Protein AF-A0A2P6W3Z9-F1 (afdb_monomer_lite)

Secondary structure (DSSP, 8-state):
-----STT-S--TTSS-PPPP--------TT---------TT-HHHHHHHHHHHHTTSSS--------

Structure (mmCIF, N/CA/C/O backbone):
data_AF-A0A2P6W3Z9-F1
#
_entry.id   AF-A0A2P6W3Z9-F1
#
loop_
_atom_site.group_PDB
_atom_site.id
_atom_site.type_symbol
_atom_site.label_atom_id
_atom_site.label_alt_id
_atom_site.label_comp_id
_atom_site.label_asym_id
_atom_site.label_entity_id
_atom_site.label_seq_id
_atom_site.pdbx_PDB_ins_code
_atom_site.Cartn_x
_atom_site.Cartn_y
_atom_site.Cartn_z
_atom_site.occupancy
_atom_site.B_iso_or_equiv
_atom_site.auth_seq_id
_atom_site.auth_comp_id
_atom_site.auth_asym_id
_atom_site.auth_atom_id
_atom_site.pdbx_PDB_model_num
ATOM 1 N N . MET A 1 1 ? 22.112 -13.832 -13.229 1.00 48.94 1 MET A N 1
ATOM 2 C CA . MET A 1 1 ? 22.658 -12.922 -14.257 1.00 48.94 1 MET A CA 1
ATOM 3 C C . MET A 1 1 ? 24.138 -13.254 -14.376 1.00 48.94 1 MET A C 1
ATOM 5 O O . MET A 1 1 ? 24.857 -13.050 -13.409 1.00 48.94 1 MET A O 1
ATOM 9 N N . ALA A 1 2 ? 24.550 -13.925 -15.452 1.00 54.12 2 ALA A N 1
ATOM 10 C CA . ALA A 1 2 ? 25.935 -14.361 -15.637 1.00 54.12 2 ALA A CA 1
ATOM 11 C C . ALA A 1 2 ? 26.744 -13.198 -16.228 1.00 54.12 2 ALA A C 1
ATOM 13 O O . ALA A 1 2 ? 26.403 -12.704 -17.297 1.00 54.12 2 ALA A O 1
ATOM 14 N N . GLY A 1 3 ? 27.766 -12.731 -15.509 1.00 56.84 3 GLY A N 1
ATOM 15 C CA . GLY A 1 3 ? 28.495 -11.488 -15.786 1.00 56.84 3 GLY A CA 1
ATOM 16 C C . GLY A 1 3 ? 29.536 -11.572 -16.901 1.00 56.84 3 GLY A C 1
ATOM 17 O O . GLY A 1 3 ? 30.651 -11.101 -16.708 1.00 56.84 3 GLY A O 1
ATOM 18 N N . VAL A 1 4 ? 29.213 -12.182 -18.045 1.00 61.31 4 VAL A N 1
ATOM 19 C CA . VAL A 1 4 ? 30.164 -12.293 -19.160 1.00 61.31 4 VAL A CA 1
ATOM 20 C C . VAL A 1 4 ? 29.526 -11.834 -20.470 1.00 61.31 4 VAL A C 1
ATOM 22 O O . VAL A 1 4 ? 28.644 -12.483 -21.028 1.00 61.31 4 VAL A O 1
ATOM 25 N N . ALA A 1 5 ? 29.988 -10.686 -20.968 1.00 58.91 5 ALA A N 1
ATOM 26 C CA . ALA A 1 5 ? 29.646 -10.140 -22.279 1.00 58.91 5 ALA A CA 1
ATOM 27 C C . ALA A 1 5 ? 30.636 -10.664 -23.336 1.00 58.91 5 ALA A C 1
ATOM 29 O O . ALA A 1 5 ? 31.481 -9.928 -23.837 1.00 58.91 5 ALA A O 1
ATOM 30 N N . GLN A 1 6 ? 30.581 -11.966 -23.619 1.00 64.31 6 GLN A N 1
ATOM 31 C CA . GLN A 1 6 ? 31.324 -12.590 -24.722 1.00 64.31 6 GLN A CA 1
ATOM 32 C C . GLN A 1 6 ? 30.448 -12.676 -25.990 1.00 64.31 6 GLN A C 1
ATOM 34 O O . GLN A 1 6 ? 29.402 -12.028 -26.085 1.00 64.31 6 GLN A O 1
ATOM 39 N N . ALA A 1 7 ? 30.882 -13.450 -26.990 1.00 69.19 7 ALA A N 1
ATOM 40 C CA . ALA A 1 7 ? 30.222 -13.620 -28.289 1.00 69.19 7 ALA A CA 1
ATOM 41 C C . ALA A 1 7 ? 28.733 -14.025 -28.207 1.00 69.19 7 ALA A C 1
ATOM 43 O O . ALA A 1 7 ? 27.982 -13.776 -29.151 1.00 69.19 7 ALA A O 1
ATOM 44 N N . ASP A 1 8 ? 28.298 -14.564 -27.065 1.00 72.50 8 ASP A N 1
ATOM 45 C CA . ASP A 1 8 ? 26.922 -14.990 -26.786 1.00 72.50 8 ASP A CA 1
ATOM 46 C C . ASP A 1 8 ? 25.931 -13.838 -26.570 1.00 72.50 8 ASP A C 1
ATOM 48 O O . ASP A 1 8 ? 24.735 -14.078 -26.413 1.00 72.50 8 ASP A O 1
ATOM 52 N N . ARG A 1 9 ? 26.395 -12.577 -26.594 1.00 62.72 9 ARG A N 1
ATOM 53 C CA . ARG A 1 9 ? 25.526 -11.385 -26.614 1.00 62.72 9 ARG A CA 1
ATOM 54 C C . ARG A 1 9 ? 24.493 -11.346 -25.475 1.00 62.72 9 ARG A C 1
ATOM 56 O O . ARG A 1 9 ? 23.402 -10.806 -25.630 1.00 62.72 9 ARG A O 1
ATOM 63 N N . TYR A 1 10 ? 24.846 -11.856 -24.296 1.00 65.38 10 TYR A N 1
ATOM 64 C CA . TYR A 1 10 ? 24.002 -11.728 -23.100 1.00 65.38 10 TYR A CA 1
ATOM 65 C C . TYR A 1 10 ? 23.738 -10.265 -22.711 1.00 65.38 10 TYR A C 1
ATOM 67 O O . TYR A 1 10 ? 22.706 -9.956 -22.118 1.00 65.38 10 TYR A O 1
ATOM 75 N N . TYR A 1 11 ? 24.645 -9.366 -23.099 1.00 62.75 11 TYR A N 1
ATOM 76 C CA . TYR A 1 11 ? 24.524 -7.923 -22.958 1.00 62.75 11 TYR A CA 1
ATOM 77 C C . TYR A 1 11 ? 24.655 -7.294 -24.352 1.00 62.75 11 TYR A C 1
ATOM 79 O O . TYR A 1 11 ? 25.751 -7.238 -24.903 1.00 62.75 11 TYR A O 1
ATOM 87 N N . GLU A 1 12 ? 23.547 -6.853 -24.955 1.00 71.75 12 GLU A N 1
ATOM 88 C CA . GLU A 1 12 ? 23.550 -6.249 -26.304 1.00 71.75 12 GLU A CA 1
ATOM 89 C C . GLU A 1 12 ? 23.532 -4.706 -26.290 1.00 71.75 12 GLU A C 1
ATOM 91 O O . GLU A 1 12 ? 23.297 -4.069 -27.321 1.00 71.75 12 GLU A O 1
ATOM 96 N N . GLY A 1 13 ? 23.763 -4.085 -25.127 1.00 79.62 13 GLY A N 1
ATOM 97 C CA . GLY A 1 13 ? 23.615 -2.639 -24.951 1.00 79.62 13 GLY A CA 1
ATOM 98 C C . GLY A 1 13 ? 22.189 -2.188 -25.280 1.00 79.62 13 GLY A C 1
ATOM 99 O O . GLY A 1 13 ? 21.232 -2.699 -24.708 1.00 79.62 13 GLY A O 1
ATOM 100 N N . MET A 1 14 ? 22.051 -1.257 -26.229 1.00 83.06 14 MET A N 1
ATOM 101 C CA . MET A 1 14 ? 20.756 -0.721 -26.682 1.00 83.06 14 MET A CA 1
ATOM 102 C C . MET A 1 14 ? 20.105 -1.530 -27.816 1.00 83.06 14 MET A C 1
ATOM 104 O O . MET A 1 14 ? 19.063 -1.136 -28.342 1.00 83.06 14 MET A O 1
ATOM 108 N N . ARG A 1 15 ? 20.702 -2.647 -28.244 1.00 81.69 15 ARG A N 1
ATOM 109 C CA . ARG A 1 15 ? 20.116 -3.496 -29.286 1.00 81.69 15 ARG A CA 1
ATOM 110 C C . ARG A 1 15 ? 18.953 -4.307 -28.701 1.00 81.69 15 ARG A C 1
ATOM 112 O O . ARG A 1 15 ? 19.102 -4.934 -27.662 1.00 81.69 15 ARG A O 1
ATOM 119 N N . LYS A 1 16 ? 17.803 -4.306 -29.393 1.00 83.88 16 LYS A N 1
ATOM 120 C CA . LYS A 1 16 ? 16.528 -4.917 -28.946 1.00 83.88 16 LYS A CA 1
ATOM 121 C C . LYS A 1 16 ? 16.075 -4.417 -27.556 1.00 83.88 16 LYS A C 1
ATOM 123 O O . LYS A 1 16 ? 15.904 -5.222 -26.645 1.00 83.88 16 LYS A O 1
ATOM 128 N N . PRO A 1 17 ? 15.824 -3.104 -27.397 1.00 85.12 17 PRO A N 1
ATOM 129 C CA . PRO A 1 17 ? 15.496 -2.510 -26.100 1.00 85.12 17 PRO A CA 1
ATOM 130 C C . PRO A 1 17 ? 14.075 -2.839 -25.617 1.00 85.12 17 PRO A C 1
ATOM 132 O O . PRO A 1 17 ? 13.734 -2.562 -24.471 1.00 85.12 17 PRO A O 1
ATOM 135 N N . PHE A 1 18 ? 13.225 -3.404 -26.482 1.00 89.38 18 PHE A N 1
ATOM 136 C CA . PHE A 1 18 ? 11.869 -3.778 -26.103 1.00 89.38 18 PHE A CA 1
ATOM 137 C C . PHE A 1 18 ? 11.896 -4.899 -25.058 1.00 89.38 18 PHE A C 1
ATOM 139 O O . PHE A 1 18 ? 12.468 -5.970 -25.281 1.00 89.38 18 PHE A O 1
ATOM 146 N N . GLY A 1 19 ? 11.283 -4.623 -23.907 1.00 87.62 19 GLY A N 1
ATOM 147 C CA . GLY A 1 19 ? 11.300 -5.510 -22.753 1.00 87.62 19 GLY A CA 1
ATOM 148 C C . GLY A 1 19 ? 10.581 -6.837 -22.992 1.00 87.62 19 GLY A C 1
ATOM 149 O O . GLY A 1 19 ? 9.733 -6.981 -23.872 1.00 87.62 19 GLY A O 1
ATOM 150 N N . ARG A 1 20 ? 10.910 -7.823 -22.157 1.00 90.12 20 ARG A N 1
ATOM 151 C CA . ARG A 1 20 ? 10.151 -9.073 -22.037 1.00 90.12 20 ARG A CA 1
ATOM 152 C C . ARG A 1 20 ? 9.216 -8.972 -20.828 1.00 90.12 20 ARG A C 1
ATOM 154 O O . ARG A 1 20 ? 9.595 -8.335 -19.845 1.00 90.12 20 ARG A O 1
ATOM 161 N N . PRO A 1 21 ? 8.029 -9.595 -20.857 1.00 94.31 21 PRO A N 1
ATOM 162 C CA . PRO A 1 21 ? 7.148 -9.601 -19.697 1.00 94.31 21 PRO A CA 1
ATOM 163 C C . PRO A 1 21 ? 7.786 -10.405 -18.555 1.00 94.31 21 PRO A C 1
ATOM 165 O O . PRO A 1 21 ? 8.190 -11.549 -18.755 1.00 94.31 21 PRO A O 1
ATOM 168 N N . ILE A 1 22 ? 7.872 -9.806 -17.363 1.00 94.88 22 ILE A N 1
ATOM 169 C CA . ILE A 1 22 ? 8.451 -10.437 -16.159 1.00 94.88 22 ILE A CA 1
ATOM 170 C C . ILE A 1 22 ? 7.415 -10.725 -15.065 1.00 94.88 22 ILE A C 1
ATOM 172 O O . ILE A 1 22 ? 7.671 -11.526 -14.173 1.00 94.88 22 ILE A O 1
ATOM 176 N N . GLY A 1 23 ? 6.247 -10.082 -15.117 1.00 95.62 23 GLY A N 1
ATOM 177 C CA . GLY A 1 23 ? 5.244 -10.158 -14.061 1.00 95.62 23 GLY A CA 1
ATOM 178 C C . GLY A 1 23 ? 4.025 -9.290 -14.351 1.00 95.62 23 GLY A C 1
ATOM 179 O O . GLY A 1 23 ? 3.828 -8.830 -15.476 1.00 95.62 23 GLY A O 1
ATOM 180 N N . ARG A 1 24 ? 3.202 -9.081 -13.321 1.00 96.00 24 ARG A N 1
ATOM 181 C CA . ARG A 1 24 ? 2.021 -8.210 -13.348 1.00 96.00 24 ARG A CA 1
ATOM 182 C C . ARG A 1 24 ? 2.092 -7.237 -12.178 1.00 96.00 24 ARG A C 1
ATOM 184 O O . ARG A 1 24 ? 2.668 -7.566 -11.145 1.00 96.00 24 ARG A O 1
ATOM 191 N N . ALA A 1 25 ? 1.481 -6.076 -12.347 1.00 94.50 25 ALA A N 1
ATOM 192 C CA . ALA A 1 25 ? 1.327 -5.074 -11.304 1.00 94.50 25 ALA A CA 1
ATOM 193 C C . ALA A 1 25 ? -0.140 -4.637 -11.237 1.00 94.50 25 ALA A C 1
ATOM 195 O O . ALA A 1 25 ? -0.865 -4.753 -12.227 1.00 94.50 25 ALA A O 1
ATOM 196 N N . ALA A 1 26 ? -0.563 -4.156 -10.070 1.00 93.81 26 ALA A N 1
ATOM 197 C CA . ALA A 1 26 ? -1.844 -3.482 -9.913 1.00 93.81 26 ALA A CA 1
ATOM 198 C C . ALA A 1 26 ? -1.658 -1.988 -10.205 1.00 93.81 26 ALA A C 1
ATOM 200 O O . ALA A 1 26 ? -0.708 -1.381 -9.711 1.00 93.81 26 ALA A O 1
ATOM 201 N N . LEU A 1 27 ? -2.555 -1.419 -11.009 1.00 95.06 27 LEU A N 1
ATOM 202 C CA . LEU A 1 27 ? -2.688 0.027 -11.155 1.00 95.06 27 LEU A CA 1
ATOM 203 C C . LEU A 1 27 ? -3.662 0.506 -10.082 1.00 95.06 27 LEU A C 1
ATOM 205 O O . LEU A 1 27 ? -4.725 -0.095 -9.918 1.00 95.06 27 LEU A O 1
ATOM 209 N N . VAL A 1 28 ? -3.262 1.531 -9.339 1.00 93.56 28 VAL A N 1
ATOM 210 C CA . VAL A 1 28 ? -4.056 2.125 -8.264 1.00 93.56 28 VAL A CA 1
ATOM 211 C C . VAL A 1 28 ? -4.097 3.634 -8.450 1.00 93.56 28 VAL A C 1
ATOM 213 O O . VAL A 1 28 ? -3.077 4.230 -8.800 1.00 93.56 28 VAL A O 1
ATOM 216 N N . ASP A 1 29 ? -5.267 4.219 -8.229 1.00 94.94 29 ASP A N 1
ATOM 217 C CA . ASP A 1 29 ? -5.499 5.660 -8.296 1.00 94.94 29 ASP A CA 1
ATOM 218 C C . ASP A 1 29 ? -5.336 6.320 -6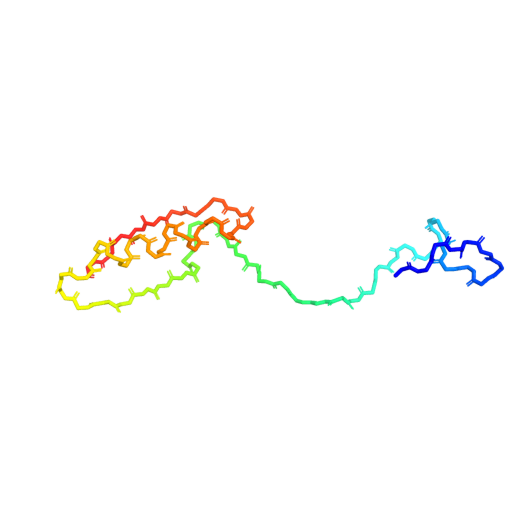.917 1.00 94.94 29 ASP A C 1
ATOM 220 O O . ASP A 1 29 ? -5.280 5.655 -5.874 1.00 94.94 29 ASP A O 1
ATOM 224 N N . ASP A 1 30 ? -5.271 7.652 -6.909 1.00 92.62 30 ASP A N 1
ATOM 225 C CA . ASP A 1 30 ? -5.251 8.438 -5.679 1.00 92.62 30 ASP A CA 1
ATOM 226 C C . ASP A 1 30 ? -6.496 8.166 -4.819 1.00 92.62 30 ASP A C 1
ATOM 228 O O . ASP A 1 30 ? -7.611 8.011 -5.317 1.00 92.62 30 ASP A O 1
ATOM 232 N N . ASP A 1 31 ? -6.290 8.094 -3.501 1.00 91.19 31 ASP A N 1
ATOM 233 C CA . ASP A 1 31 ? -7.320 7.792 -2.495 1.00 91.19 31 ASP A CA 1
ATOM 234 C C . ASP A 1 31 ? -8.060 6.444 -2.677 1.00 91.19 31 ASP A C 1
ATOM 236 O O . ASP A 1 31 ? -9.037 6.173 -1.974 1.00 91.19 31 ASP A O 1
ATOM 240 N N . GLN A 1 32 ? -7.570 5.545 -3.537 1.00 94.12 32 GLN A N 1
ATOM 241 C CA . GLN A 1 32 ? -8.124 4.201 -3.678 1.00 94.12 32 GLN A CA 1
ATOM 242 C C . GLN A 1 32 ? -7.797 3.313 -2.464 1.00 94.12 32 GLN A C 1
ATOM 244 O O . GLN A 1 32 ? -6.653 3.209 -2.014 1.00 94.12 32 GLN A O 1
ATOM 249 N N . THR A 1 33 ? -8.799 2.590 -1.960 1.00 94.12 33 THR A N 1
ATOM 250 C CA . THR A 1 33 ? -8.618 1.623 -0.868 1.00 94.12 33 THR A CA 1
ATOM 251 C C . THR A 1 33 ? -7.838 0.392 -1.340 1.00 94.12 33 THR A C 1
ATOM 253 O O . THR A 1 33 ? -8.332 -0.396 -2.145 1.00 94.12 33 THR A O 1
ATOM 256 N N . ILE A 1 34 ? -6.630 0.195 -0.799 1.00 93.62 34 ILE A N 1
ATOM 257 C CA . ILE A 1 34 ? -5.750 -0.943 -1.134 1.00 93.62 34 ILE A CA 1
ATOM 258 C C . ILE A 1 34 ? -6.053 -2.168 -0.261 1.00 93.62 34 ILE A C 1
ATOM 260 O O . ILE A 1 34 ? -6.056 -3.301 -0.737 1.00 93.62 34 ILE A O 1
ATOM 264 N N . MET A 1 3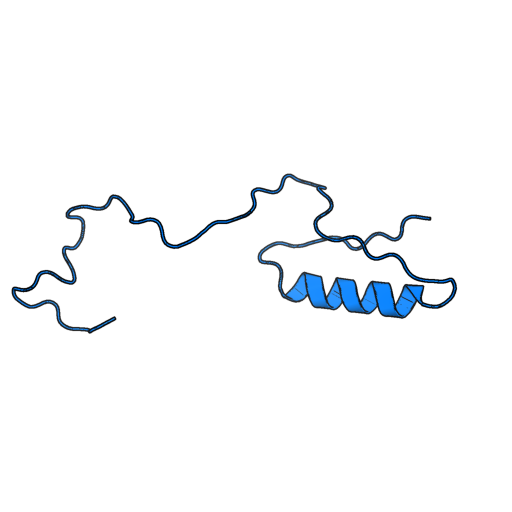5 ? -6.294 -1.950 1.032 1.00 93.56 35 MET A N 1
ATOM 265 C CA . MET A 1 35 ? -6.594 -3.001 2.005 1.00 93.56 35 MET A CA 1
ATOM 266 C C . MET A 1 35 ? -7.735 -2.555 2.904 1.00 93.56 35 MET A C 1
ATOM 268 O O . MET A 1 35 ? -7.794 -1.396 3.306 1.00 93.56 35 MET A O 1
ATOM 272 N N . ARG A 1 36 ? -8.603 -3.501 3.262 1.00 94.50 36 ARG A N 1
ATOM 273 C CA . ARG A 1 36 ? -9.657 -3.315 4.257 1.00 94.50 36 ARG A CA 1
ATOM 274 C C . ARG A 1 36 ? -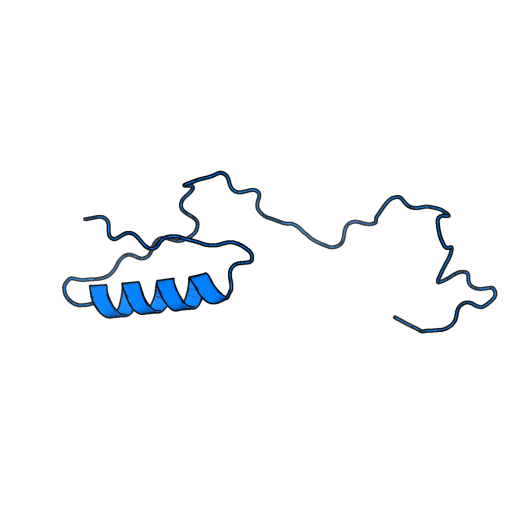9.658 -4.509 5.194 1.00 94.50 36 ARG A C 1
ATOM 276 O O . ARG A 1 36 ? -9.632 -5.649 4.735 1.00 94.50 36 ARG A O 1
ATOM 283 N N . VAL A 1 37 ? -9.700 -4.236 6.490 1.00 93.88 37 VAL A N 1
ATOM 284 C CA . VAL A 1 37 ? -9.781 -5.249 7.543 1.00 93.88 37 VAL A CA 1
ATOM 285 C C . VAL A 1 37 ? -11.027 -4.948 8.359 1.00 93.88 37 VAL A C 1
ATOM 287 O O . VAL A 1 37 ? -11.299 -3.788 8.649 1.00 93.88 37 VAL A O 1
ATOM 290 N N . LYS A 1 38 ? -11.792 -5.987 8.688 1.00 94.31 38 LYS A N 1
ATOM 291 C CA . LYS A 1 38 ? -12.932 -5.900 9.597 1.00 94.31 38 LYS A CA 1
ATOM 292 C C . LYS A 1 38 ? -12.561 -6.638 10.875 1.00 94.31 38 LYS A C 1
ATOM 294 O O . LYS A 1 38 ? -12.088 -7.770 10.788 1.00 94.31 38 LYS A O 1
ATOM 299 N N . VAL A 1 39 ? -12.759 -5.992 12.014 1.00 92.81 39 VAL A N 1
ATOM 300 C CA . VAL A 1 39 ? -12.479 -6.544 13.343 1.00 92.81 39 VAL A CA 1
ATOM 301 C C . VAL A 1 39 ? -13.702 -6.388 14.239 1.00 92.81 39 VAL A C 1
ATOM 303 O O . VAL A 1 39 ? -14.643 -5.685 13.869 1.00 92.81 39 VAL A O 1
ATOM 306 N N . GLU A 1 40 ? -13.709 -7.100 15.362 1.00 92.75 40 GLU A N 1
ATOM 307 C CA . GLU A 1 40 ? -14.713 -6.928 16.413 1.00 92.75 40 GLU A CA 1
ATOM 308 C C . GLU A 1 40 ? -14.386 -5.701 17.277 1.00 92.75 40 GLU A C 1
ATOM 310 O O . GLU A 1 40 ? -13.274 -5.159 17.231 1.00 92.75 40 GLU A O 1
ATOM 315 N N . ASP A 1 41 ? -15.366 -5.265 18.066 1.00 88.19 41 ASP A N 1
ATOM 316 C CA . ASP A 1 41 ? -15.213 -4.125 18.963 1.00 88.19 41 ASP A CA 1
ATOM 317 C C . ASP A 1 41 ? -14.082 -4.383 19.973 1.00 88.19 41 ASP A C 1
ATOM 319 O O . ASP A 1 41 ? -14.062 -5.395 20.675 1.00 88.19 41 ASP A O 1
ATOM 323 N N . GLY A 1 42 ? -13.133 -3.447 20.058 1.00 89.25 42 GLY A N 1
ATOM 324 C CA . GLY A 1 42 ? -11.974 -3.525 20.957 1.00 89.25 42 GLY A CA 1
ATOM 325 C C . GLY A 1 42 ? -10.641 -3.872 20.283 1.00 89.25 42 GLY A C 1
ATOM 326 O O . GLY A 1 42 ? -9.591 -3.533 20.831 1.00 89.25 42 GLY A O 1
ATOM 327 N N . ASP A 1 43 ? -10.652 -4.432 19.070 1.00 93.56 43 ASP A N 1
ATOM 328 C CA . ASP A 1 43 ? -9.428 -4.796 18.329 1.00 93.56 43 ASP A CA 1
ATOM 329 C C . ASP A 1 43 ? -8.919 -3.691 17.380 1.00 93.56 43 ASP A C 1
ATOM 331 O O . ASP A 1 43 ? -7.929 -3.859 16.658 1.00 93.56 43 ASP A O 1
ATOM 335 N N . GLU A 1 44 ? -9.558 -2.520 17.388 1.00 91.81 44 GLU A N 1
ATOM 336 C CA . GLU A 1 44 ? -9.257 -1.394 16.494 1.00 91.81 44 GLU A CA 1
ATOM 337 C C . GLU A 1 44 ? -7.787 -0.950 16.545 1.00 91.81 44 GLU A C 1
ATOM 339 O O . GLU A 1 44 ? -7.179 -0.642 15.515 1.00 91.81 44 GLU A O 1
ATOM 344 N N . GLN A 1 45 ? -7.184 -0.931 17.739 1.00 92.88 45 GLN A N 1
ATOM 345 C CA . GLN A 1 45 ? -5.792 -0.506 17.905 1.00 92.88 45 GLN A CA 1
ATOM 346 C C . GLN A 1 45 ? -4.813 -1.490 17.262 1.00 92.88 45 GLN A C 1
ATOM 348 O O . GLN A 1 45 ? -3.840 -1.068 16.627 1.00 92.88 45 GLN A O 1
ATOM 353 N N . GLU A 1 46 ? -5.072 -2.791 17.393 1.00 94.94 46 GLU A N 1
ATOM 354 C CA . GLU A 1 46 ? -4.225 -3.813 16.785 1.00 94.94 46 GLU A CA 1
ATOM 355 C C . GLU A 1 46 ? -4.409 -3.816 15.263 1.00 94.94 46 GLU A C 1
ATOM 357 O O . GLU A 1 46 ? -3.420 -3.850 14.527 1.00 94.94 46 GLU A O 1
ATOM 362 N N . ALA A 1 47 ? -5.644 -3.648 14.775 1.00 94.62 47 ALA A N 1
ATOM 363 C CA . ALA A 1 47 ? -5.930 -3.485 13.350 1.00 94.62 47 ALA A CA 1
ATOM 364 C C . ALA A 1 47 ? -5.194 -2.274 12.751 1.00 94.62 47 ALA A C 1
ATOM 366 O O . ALA A 1 47 ? -4.537 -2.384 11.710 1.00 94.62 47 ALA A O 1
ATOM 367 N N . ARG A 1 48 ? -5.226 -1.127 13.441 1.00 93.25 48 ARG A N 1
ATOM 368 C CA . ARG A 1 48 ? -4.509 0.090 13.038 1.00 93.25 48 ARG A CA 1
ATOM 369 C C . ARG A 1 48 ? -3.003 -0.154 12.958 1.00 93.25 48 ARG A C 1
ATOM 371 O O . ARG A 1 48 ? -2.383 0.168 11.946 1.00 93.25 48 ARG A O 1
ATOM 378 N N . LYS A 1 49 ? -2.418 -0.783 13.979 1.00 95.44 49 LYS A N 1
ATOM 379 C CA . LYS A 1 49 ? -0.986 -1.118 14.028 1.00 95.44 49 LYS A CA 1
ATOM 380 C C . LYS A 1 49 ? -0.579 -2.111 12.935 1.00 95.44 49 LYS A C 1
ATOM 382 O O . LYS A 1 49 ? 0.510 -2.001 12.367 1.00 95.44 49 LYS A O 1
ATOM 387 N N . ALA A 1 50 ? -1.440 -3.075 12.613 1.00 95.44 50 ALA A N 1
ATOM 388 C CA . ALA A 1 50 ? -1.218 -4.015 11.519 1.00 95.44 50 ALA A CA 1
ATOM 389 C C . ALA A 1 50 ? -1.197 -3.305 10.155 1.00 95.44 50 ALA A C 1
ATOM 391 O O . ALA A 1 50 ? -0.295 -3.552 9.350 1.00 95.44 50 ALA A O 1
ATOM 392 N N . LEU A 1 51 ? -2.131 -2.377 9.917 1.00 95.50 51 LEU A N 1
ATOM 393 C CA . LEU A 1 51 ? -2.182 -1.579 8.688 1.00 95.50 51 LEU A CA 1
ATOM 394 C C . LEU A 1 51 ? -1.005 -0.600 8.573 1.00 95.50 51 LEU A C 1
ATOM 396 O O . LEU A 1 51 ? -0.440 -0.453 7.491 1.00 95.50 51 LEU A O 1
ATOM 400 N N . GLU A 1 52 ? -0.559 0.004 9.677 1.00 94.62 52 GLU A N 1
ATOM 401 C CA . GLU A 1 52 ? 0.665 0.819 9.702 1.00 94.62 52 GLU A CA 1
ATOM 402 C C . GLU A 1 52 ? 1.901 -0.006 9.306 1.00 94.62 52 GLU A C 1
ATOM 404 O O . GLU A 1 52 ? 2.718 0.426 8.492 1.00 94.62 52 GLU A O 1
ATOM 409 N N . ARG A 1 53 ? 2.011 -1.247 9.794 1.00 95.69 53 ARG A N 1
ATOM 410 C CA . ARG A 1 53 ? 3.080 -2.170 9.381 1.00 95.69 53 ARG A CA 1
ATOM 411 C C . ARG A 1 53 ? 2.984 -2.576 7.913 1.00 95.69 53 ARG A C 1
ATOM 413 O O . ARG A 1 53 ? 4.018 -2.733 7.264 1.00 95.69 53 ARG A O 1
ATOM 420 N N . ALA A 1 54 ? 1.774 -2.758 7.389 1.00 95.19 54 ALA A N 1
ATOM 421 C CA . ALA A 1 54 ? 1.563 -3.038 5.972 1.00 95.19 54 ALA A CA 1
ATOM 422 C C . ALA A 1 54 ? 1.993 -1.852 5.094 1.00 95.19 54 ALA A C 1
ATOM 424 O O . ALA A 1 54 ? 2.634 -2.064 4.066 1.00 95.19 54 ALA A O 1
ATOM 425 N N . ASN A 1 55 ? 1.736 -0.619 5.542 1.00 94.69 55 ASN A N 1
ATOM 426 C CA . ASN A 1 55 ? 2.147 0.609 4.860 1.00 94.69 55 ASN A CA 1
ATOM 427 C C . ASN A 1 55 ? 3.669 0.676 4.642 1.00 94.69 55 ASN A C 1
ATOM 429 O O . ASN A 1 55 ? 4.122 1.040 3.566 1.00 94.69 55 ASN A O 1
ATOM 433 N N . HIS A 1 56 ? 4.480 0.222 5.604 1.00 95.06 56 HIS A N 1
ATOM 434 C CA . HIS A 1 56 ? 5.943 0.175 5.441 1.00 95.06 56 HIS A CA 1
ATOM 435 C C . HIS A 1 56 ? 6.433 -0.749 4.314 1.00 95.06 56 HIS A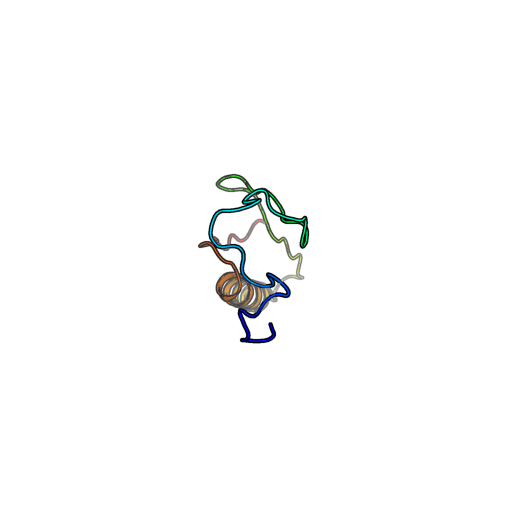 C 1
ATOM 437 O O . HIS A 1 56 ? 7.586 -0.647 3.903 1.00 95.06 56 HIS A O 1
ATOM 443 N N . LYS A 1 57 ? 5.590 -1.669 3.830 1.00 95.06 57 LYS A N 1
ATOM 444 C CA . LYS A 1 57 ? 5.903 -2.561 2.703 1.00 95.06 57 LYS A CA 1
ATOM 445 C C . LYS A 1 57 ? 5.385 -2.028 1.370 1.00 95.06 57 LYS A C 1
ATOM 447 O O . LYS A 1 57 ? 5.636 -2.652 0.340 1.00 95.06 57 LYS A O 1
ATOM 452 N N . MET A 1 58 ? 4.646 -0.923 1.388 1.00 94.00 58 MET A N 1
ATOM 453 C CA . MET A 1 58 ? 4.126 -0.317 0.177 1.00 94.00 58 MET A CA 1
ATOM 454 C C . MET A 1 58 ? 5.200 0.538 -0.492 1.00 94.00 58 MET A C 1
ATOM 456 O O . MET A 1 58 ? 5.972 1.212 0.189 1.00 94.00 58 MET A O 1
ATOM 460 N N . PRO A 1 59 ? 5.260 0.534 -1.834 1.00 92.38 59 PRO A N 1
ATOM 461 C CA . PRO A 1 59 ? 6.174 1.400 -2.575 1.00 92.38 59 PRO A CA 1
ATOM 462 C C . PRO A 1 59 ? 5.771 2.884 -2.509 1.00 92.38 59 PRO A C 1
ATOM 464 O O . PRO A 1 59 ? 6.560 3.743 -2.890 1.00 92.38 59 PRO A O 1
ATOM 467 N N . VAL A 1 60 ? 4.552 3.183 -2.048 1.00 91.1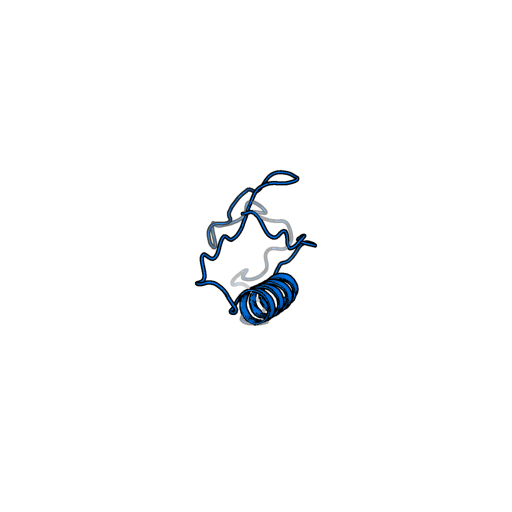2 60 VAL A N 1
ATOM 468 C CA . VAL A 1 60 ? 3.970 4.527 -1.933 1.00 91.12 60 VAL A CA 1
ATOM 469 C C . VAL A 1 60 ? 3.440 4.757 -0.521 1.00 91.12 60 VAL A C 1
ATOM 471 O O . VAL A 1 60 ? 3.164 3.802 0.205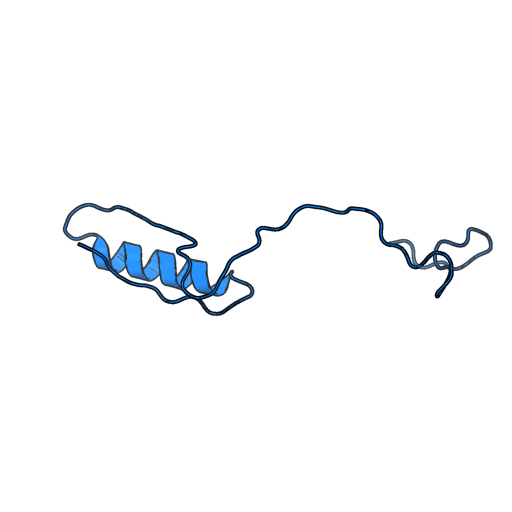 1.00 91.12 60 VAL A O 1
ATOM 474 N N . SER A 1 61 ? 3.273 6.020 -0.129 1.00 90.69 61 SER A N 1
ATOM 475 C CA . SER A 1 61 ? 2.662 6.364 1.153 1.00 90.69 61 SER A CA 1
ATOM 476 C C . SER A 1 61 ? 1.161 6.065 1.142 1.00 90.69 61 SER A C 1
ATOM 478 O O . SER A 1 61 ? 0.409 6.590 0.325 1.00 90.69 61 SER A O 1
ATOM 480 N N . CYS A 1 62 ? 0.703 5.252 2.090 1.00 94.44 62 CYS A N 1
ATOM 481 C CA . CYS A 1 62 ? -0.718 4.993 2.309 1.00 94.44 62 CYS A CA 1
ATOM 482 C C . CYS A 1 62 ? -1.217 5.680 3.585 1.00 94.44 62 CYS A C 1
ATOM 484 O O . CYS A 1 62 ? -0.461 5.918 4.533 1.00 94.44 62 CYS A O 1
ATOM 486 N N . ARG A 1 63 ? -2.518 5.979 3.620 1.00 93.56 63 ARG A N 1
ATOM 487 C CA . ARG A 1 63 ? -3.217 6.509 4.797 1.00 93.56 63 ARG A CA 1
ATOM 488 C C . ARG A 1 63 ? -4.049 5.397 5.427 1.00 93.56 63 ARG A C 1
ATOM 490 O O . ARG A 1 63 ? -4.770 4.700 4.721 1.00 93.56 63 ARG A O 1
ATOM 497 N N . VAL A 1 64 ? -3.971 5.262 6.747 1.00 93.62 64 VAL A N 1
ATOM 498 C CA . VAL A 1 64 ? -4.837 4.357 7.514 1.00 93.62 64 VAL A CA 1
ATOM 499 C C . VAL A 1 64 ? -6.032 5.162 8.014 1.00 93.62 64 VAL A C 1
ATOM 501 O O . VAL A 1 64 ? -5.849 6.154 8.719 1.00 93.62 64 VAL A O 1
ATOM 504 N N . LYS A 1 65 ? -7.239 4.753 7.621 1.00 92.00 65 LYS A N 1
ATOM 505 C CA . LYS A 1 65 ? -8.514 5.327 8.067 1.00 92.00 65 LYS A CA 1
ATOM 506 C C . LYS A 1 65 ? -9.308 4.240 8.790 1.00 92.00 65 LYS A C 1
ATOM 508 O O . LYS A 1 65 ? -9.226 3.077 8.406 1.00 92.00 65 LYS A O 1
ATOM 513 N N . ILE A 1 66 ? -10.030 4.632 9.833 1.00 88.06 66 ILE A N 1
ATOM 514 C CA . ILE A 1 66 ? -11.011 3.782 10.508 1.00 88.06 66 ILE A CA 1
ATOM 515 C C . ILE A 1 66 ? -12.374 4.240 9.990 1.00 88.06 66 ILE A C 1
ATOM 517 O O . ILE A 1 66 ? -12.660 5.437 10.009 1.00 88.06 66 ILE A O 1
ATOM 521 N N . GLU A 1 67 ? -13.143 3.301 9.453 1.00 84.44 67 GLU A N 1
ATOM 522 C CA . GLU A 1 67 ? -14.515 3.500 8.983 1.00 84.44 67 GLU A CA 1
ATOM 523 C C . GLU A 1 67 ? -15.423 2.658 9.893 1.00 84.44 67 GLU A C 1
ATOM 525 O O . GLU A 1 67 ? -15.068 1.511 10.176 1.00 84.44 67 GLU A O 1
ATOM 530 N N . GLU A 1 68 ? -16.526 3.239 10.377 1.00 67.69 68 GLU A N 1
ATOM 531 C CA . GLU A 1 68 ? -17.546 2.561 11.205 1.00 67.69 68 GLU A CA 1
ATOM 532 C C . GLU A 1 68 ? -18.445 1.627 10.374 1.00 67.69 68 GLU A C 1
ATOM 534 O O . GLU A 1 68 ? -18.794 1.990 9.223 1.00 67.69 68 GLU A O 1
#

Foldseek 3Di:
DDPDCDPVCPPVDCPPVDDDDDDDDDDDDPPDDPDDDDDDPPCVVVVQVVVVVVQVVDPDHDDDDDDD

pLDDT: mean 86.57, std 12.4, range [48.94, 96.0]

Sequence (68 aa):
MAGVAQADRYYEGMRKPFGRPIGRAALVDDDQTIMRVKVEDGDEQEARKALERANHKMPVSCRVKIEE

Radius of gyration: 21.42 Å; chains: 1; bounding box: 49×23×50 Å